Protein AF-A0A1F6ZQ13-F1 (afdb_monomer_lite)

pLDDT: mean 85.97, std 11.82, range [35.5, 97.0]

Secondary structure (DSSP, 8-state):
-------PPPTTTS----GGG-EEETTEEE-SS-EEE-HHHHHHHHHHHHHHHTTSS-HHHHHHHHHHHHHHHTTSS-HHHHHHHHHHHSPPPHHHHHHHHHHHTT-

Structure (mmCIF, N/CA/C/O backbone):
data_AF-A0A1F6ZQ13-F1
#
_entry.id   AF-A0A1F6ZQ13-F1
#
loop_
_atom_site.group_PDB
_atom_site.id
_atom_site.type_symbol
_atom_site.label_atom_id
_atom_site.label_alt_id
_atom_site.label_comp_id
_atom_site.label_asym_id
_atom_site.label_entity_id
_atom_site.label_seq_id
_atom_site.pdbx_PDB_ins_code
_atom_site.Cartn_x
_atom_site.Cartn_y
_atom_site.Cartn_z
_atom_site.occupancy
_atom_site.B_iso_or_equiv
_atom_site.auth_seq_id
_atom_site.auth_comp_id
_atom_site.auth_asym_id
_atom_site.auth_atom_id
_atom_site.pdbx_PDB_model_num
ATOM 1 N N . MET A 1 1 ? 34.130 0.466 -24.746 1.00 35.50 1 MET A N 1
ATOM 2 C CA . MET A 1 1 ? 33.897 1.226 -23.497 1.00 35.50 1 MET A CA 1
ATOM 3 C C . MET A 1 1 ? 33.510 0.263 -22.376 1.00 35.50 1 MET A C 1
ATOM 5 O O . MET A 1 1 ? 32.386 -0.212 -22.352 1.00 35.50 1 MET A O 1
ATOM 9 N N . LYS A 1 2 ? 34.449 -0.044 -21.476 1.00 51.06 2 LYS A N 1
ATOM 10 C CA . LYS A 1 2 ? 34.224 -0.644 -20.150 1.00 51.06 2 LYS A CA 1
ATOM 11 C C . LYS A 1 2 ? 34.975 0.283 -19.188 1.00 51.06 2 LYS A C 1
ATOM 13 O O . LYS A 1 2 ? 36.198 0.321 -19.246 1.00 51.06 2 LYS A O 1
ATOM 18 N N . LYS A 1 3 ? 34.279 1.106 -18.405 1.00 54.84 3 LYS A N 1
ATOM 19 C CA . LYS A 1 3 ? 34.876 1.880 -17.303 1.00 54.84 3 LYS A CA 1
ATOM 20 C C . LYS A 1 3 ? 33.990 1.624 -16.091 1.00 54.84 3 LYS A C 1
ATOM 22 O O . LYS A 1 3 ? 32.821 1.992 -16.083 1.00 54.84 3 LYS A O 1
ATOM 27 N N . SER A 1 4 ? 34.514 0.779 -15.219 1.00 66.88 4 SER A N 1
ATOM 28 C CA . SER A 1 4 ? 33.815 -0.263 -14.474 1.00 66.88 4 SER A CA 1
ATOM 29 C C . SER A 1 4 ? 33.290 0.225 -13.131 1.00 66.88 4 SER A C 1
ATOM 31 O O . SER A 1 4 ? 34.073 0.492 -12.228 1.00 66.88 4 SER A O 1
ATOM 33 N N . LEU A 1 5 ? 31.966 0.259 -12.973 1.00 78.88 5 LEU A N 1
ATOM 34 C CA . LEU A 1 5 ? 31.391 0.015 -11.654 1.00 78.88 5 LEU A CA 1
ATOM 35 C C . LEU A 1 5 ? 31.709 -1.441 -11.290 1.00 78.88 5 LEU A C 1
ATOM 37 O O . LEU A 1 5 ? 31.384 -2.341 -12.065 1.00 78.88 5 LEU A O 1
ATOM 41 N N . GLU A 1 6 ? 32.336 -1.666 -10.135 1.00 81.06 6 GLU A N 1
ATOM 42 C CA . GLU A 1 6 ? 32.517 -2.992 -9.517 1.00 81.06 6 GLU A CA 1
ATOM 43 C C . GLU A 1 6 ? 31.174 -3.505 -8.967 1.00 81.06 6 GLU A C 1
ATOM 45 O O . GLU A 1 6 ? 31.006 -3.774 -7.782 1.00 81.06 6 GLU A O 1
ATOM 50 N N . LEU A 1 7 ? 30.162 -3.558 -9.833 1.00 83.19 7 LEU A N 1
ATOM 51 C CA . LEU A 1 7 ? 28.820 -4.003 -9.499 1.00 83.19 7 LEU A CA 1
ATOM 52 C C . LEU A 1 7 ? 28.452 -5.174 -10.392 1.00 83.19 7 LEU A C 1
ATOM 54 O O . LEU A 1 7 ? 28.345 -5.047 -11.613 1.00 83.19 7 LEU A O 1
ATOM 58 N N . GLU A 1 8 ? 28.204 -6.307 -9.756 1.00 85.94 8 GLU A N 1
ATOM 59 C CA . GLU A 1 8 ? 27.638 -7.473 -10.411 1.00 85.94 8 GLU A CA 1
ATOM 60 C C . GLU A 1 8 ? 26.111 -7.438 -10.322 1.00 85.94 8 GLU A C 1
ATOM 62 O O . GLU A 1 8 ? 25.513 -7.053 -9.311 1.00 85.94 8 GLU A O 1
ATOM 67 N N . LEU A 1 9 ? 25.450 -7.845 -11.404 1.00 87.12 9 LEU A N 1
ATOM 68 C CA . LEU A 1 9 ? 24.005 -8.009 -11.401 1.00 87.12 9 LEU A CA 1
ATOM 69 C C . LEU A 1 9 ? 23.644 -9.253 -10.596 1.00 87.12 9 LEU A C 1
ATOM 71 O O . LEU A 1 9 ? 24.127 -10.347 -10.863 1.00 87.12 9 LEU A O 1
ATOM 75 N N . HIS A 1 10 ? 22.720 -9.099 -9.653 1.00 86.56 10 HIS A N 1
ATOM 76 C CA . HIS A 1 10 ? 22.224 -10.235 -8.891 1.00 86.56 10 HIS A CA 1
ATOM 77 C C . HIS A 1 10 ? 21.495 -11.229 -9.820 1.00 86.56 10 HIS A C 1
ATOM 79 O O . HIS A 1 10 ? 20.514 -10.831 -10.463 1.00 86.56 10 HIS A O 1
ATOM 85 N N . PRO A 1 11 ? 21.863 -12.525 -9.818 1.00 83.44 11 PRO A N 1
ATOM 86 C CA . PRO A 1 11 ? 21.399 -13.505 -10.806 1.00 83.44 11 PRO A CA 1
ATOM 87 C C . PRO A 1 11 ? 19.872 -13.656 -10.823 1.00 83.44 11 PRO A C 1
ATOM 89 O O . PRO A 1 11 ? 19.250 -13.642 -11.879 1.00 83.44 11 PRO A O 1
ATOM 92 N N . ASP A 1 12 ? 19.231 -13.683 -9.650 1.00 83.88 12 ASP A N 1
ATOM 93 C CA . ASP A 1 12 ? 17.771 -13.851 -9.590 1.00 83.88 12 ASP A CA 1
ATOM 94 C C . ASP A 1 12 ? 16.956 -12.563 -9.731 1.00 83.88 12 ASP A C 1
ATOM 96 O O . ASP A 1 12 ? 15.754 -12.627 -10.016 1.00 83.88 12 ASP A O 1
ATOM 100 N N . LYS A 1 13 ? 17.555 -11.392 -9.487 1.00 82.31 13 LYS A N 1
ATOM 101 C CA . LYS A 1 13 ? 16.837 -10.102 -9.496 1.00 82.31 13 LYS A CA 1
ATOM 102 C C . LYS A 1 13 ? 16.923 -9.415 -10.860 1.00 82.31 13 LYS A C 1
ATOM 104 O O . LYS A 1 13 ? 16.088 -8.560 -11.147 1.00 82.31 13 LYS A O 1
ATOM 109 N N . SER A 1 14 ? 17.859 -9.850 -11.701 1.00 86.25 14 SER A N 1
ATOM 110 C CA . SER A 1 14 ? 18.067 -9.374 -13.065 1.00 86.25 14 SER A CA 1
ATOM 111 C C . SER A 1 14 ? 17.658 -10.459 -14.056 1.00 86.25 14 SER A C 1
ATOM 113 O O . SER A 1 14 ? 18.416 -11.376 -14.345 1.00 86.25 14 SER A O 1
ATOM 115 N N . ARG A 1 15 ? 16.424 -10.381 -14.563 1.00 86.69 15 ARG A N 1
ATOM 116 C CA . ARG A 1 15 ? 15.850 -11.392 -15.462 1.00 86.69 15 ARG A CA 1
ATOM 117 C C . ARG A 1 15 ? 15.066 -10.752 -16.600 1.00 86.69 15 ARG A C 1
ATOM 119 O O . ARG A 1 15 ? 14.380 -9.751 -16.396 1.00 86.69 15 ARG A O 1
ATOM 126 N N . ILE A 1 16 ? 15.112 -11.378 -17.773 1.00 87.94 16 ILE A N 1
ATOM 127 C CA . ILE A 1 16 ? 14.245 -11.026 -18.900 1.00 87.94 16 ILE A CA 1
ATOM 128 C C . ILE A 1 16 ? 12.879 -11.666 -18.650 1.00 87.94 16 ILE A C 1
ATOM 130 O O . ILE A 1 16 ? 12.766 -12.873 -18.438 1.00 87.94 16 ILE A O 1
ATOM 134 N N . ILE A 1 17 ? 11.832 -10.846 -18.630 1.00 87.31 17 ILE A N 1
ATOM 135 C CA . ILE A 1 17 ? 10.457 -11.280 -18.376 1.00 87.31 17 ILE A CA 1
ATOM 136 C C . ILE A 1 17 ? 9.555 -10.866 -19.528 1.00 87.31 17 ILE A C 1
ATOM 138 O O . ILE A 1 17 ? 9.610 -9.736 -20.004 1.00 87.31 17 ILE A O 1
ATOM 142 N N . PHE A 1 18 ? 8.682 -11.781 -19.948 1.00 89.62 18 PHE A N 1
ATOM 143 C CA . PHE A 1 18 ? 7.640 -11.469 -20.918 1.00 89.62 18 PHE A CA 1
ATOM 144 C C . PHE A 1 18 ? 6.732 -10.355 -20.390 1.00 89.62 18 PHE A C 1
ATOM 146 O O . PHE A 1 18 ? 6.229 -10.438 -19.265 1.00 89.62 18 PHE A O 1
ATOM 153 N N . LEU A 1 19 ? 6.459 -9.357 -21.233 1.00 87.00 19 LEU A N 1
ATOM 154 C CA . LEU A 1 19 ? 5.591 -8.219 -20.907 1.00 87.00 19 LEU A CA 1
ATOM 155 C C . LEU A 1 19 ? 4.193 -8.653 -20.434 1.00 87.00 19 LEU A C 1
ATOM 157 O O . LEU A 1 19 ? 3.603 -8.001 -19.573 1.00 87.00 19 LEU A O 1
ATOM 161 N N . SER A 1 20 ? 3.691 -9.788 -20.935 1.00 89.56 20 SER A N 1
ATOM 162 C CA . SER A 1 20 ? 2.404 -10.377 -20.541 1.00 89.56 20 SER A CA 1
ATOM 163 C C . SER A 1 20 ? 2.325 -10.754 -19.057 1.00 89.56 20 SER A C 1
ATOM 165 O O . SER A 1 20 ? 1.239 -10.743 -18.481 1.00 89.56 20 SER A O 1
ATOM 167 N N . ARG A 1 21 ? 3.458 -11.049 -18.405 1.00 90.44 21 ARG A N 1
ATOM 168 C CA . ARG A 1 21 ? 3.514 -11.377 -16.966 1.00 90.44 21 ARG A CA 1
ATOM 1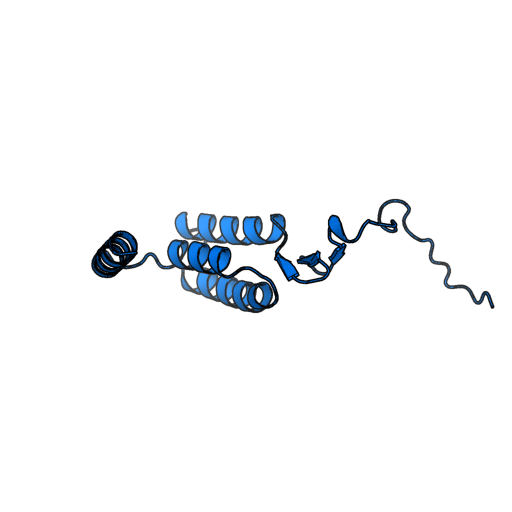69 C C . ARG A 1 21 ? 3.503 -10.131 -16.073 1.00 90.44 21 ARG A C 1
ATOM 171 O O . ARG A 1 21 ? 3.239 -10.242 -14.872 1.00 90.44 21 ARG A O 1
ATOM 178 N N . GLY A 1 22 ? 3.748 -8.964 -16.666 1.00 92.06 22 GLY A N 1
ATOM 179 C CA . GLY A 1 22 ? 3.917 -7.696 -15.974 1.00 92.06 22 GLY A CA 1
ATOM 180 C C . GLY A 1 22 ? 5.262 -7.591 -15.250 1.00 92.06 22 GLY A C 1
ATOM 181 O O . GLY A 1 22 ? 5.826 -8.576 -14.773 1.00 92.06 22 GLY A O 1
ATOM 182 N N . ILE A 1 23 ? 5.770 -6.365 -15.156 1.00 92.38 23 ILE A N 1
ATOM 183 C CA . ILE A 1 23 ? 7.048 -6.033 -14.533 1.00 92.38 23 ILE A CA 1
ATOM 184 C C . ILE A 1 23 ? 6.818 -5.541 -13.112 1.00 92.38 23 ILE A C 1
ATOM 186 O O . ILE A 1 23 ? 6.056 -4.610 -12.830 1.00 92.38 23 ILE A O 1
ATOM 190 N N . ASP A 1 24 ? 7.524 -6.177 -12.198 1.00 91.38 24 ASP A N 1
ATOM 191 C CA . ASP A 1 24 ? 7.446 -5.911 -10.783 1.00 91.38 24 ASP A CA 1
ATOM 192 C C . ASP A 1 24 ? 8.319 -4.691 -10.415 1.00 91.38 24 ASP A C 1
ATOM 194 O O . ASP A 1 24 ? 9.521 -4.827 -10.229 1.00 91.38 24 ASP A O 1
ATOM 198 N N . PHE A 1 25 ? 7.720 -3.503 -10.237 1.00 89.50 25 PHE A N 1
ATOM 199 C CA . PHE A 1 25 ? 8.467 -2.255 -9.980 1.00 89.50 25 PHE A CA 1
ATOM 200 C C . PHE A 1 25 ? 7.760 -1.328 -8.974 1.00 89.50 25 PHE A C 1
ATOM 202 O O . PHE A 1 25 ? 6.543 -1.157 -9.041 1.00 89.50 25 PHE A O 1
ATOM 209 N N . VAL A 1 26 ? 8.516 -0.778 -8.009 1.00 89.12 26 VAL A N 1
ATOM 210 C CA . VAL A 1 26 ? 8.078 0.194 -6.969 1.00 89.12 26 VAL A CA 1
ATOM 211 C C . VAL A 1 26 ? 6.751 -0.191 -6.281 1.00 89.12 26 VAL A C 1
ATOM 213 O O . VAL A 1 26 ? 5.864 0.614 -6.019 1.00 89.12 26 VAL A O 1
ATOM 216 N N . GLY A 1 27 ? 6.581 -1.485 -5.990 1.00 89.75 27 GLY A N 1
ATOM 217 C CA . GLY A 1 27 ? 5.396 -2.011 -5.295 1.00 89.75 27 GLY A CA 1
ATOM 218 C C . GLY A 1 27 ? 4.151 -2.227 -6.167 1.00 89.75 27 GLY A C 1
ATOM 219 O O . GLY A 1 27 ? 3.127 -2.701 -5.655 1.00 89.75 27 GLY A O 1
ATOM 220 N N . PHE A 1 28 ? 4.270 -2.001 -7.473 1.00 94.38 28 PHE A N 1
ATOM 221 C CA . PHE A 1 28 ? 3.275 -2.337 -8.482 1.00 94.38 28 PHE A CA 1
ATOM 222 C C . PHE A 1 28 ? 3.694 -3.565 -9.297 1.00 94.38 28 PHE A C 1
ATOM 224 O O . PHE A 1 28 ? 4.863 -3.974 -9.317 1.00 94.38 28 PHE A O 1
ATOM 231 N N . ARG A 1 29 ? 2.710 -4.160 -9.965 1.00 94.31 29 ARG A N 1
ATOM 232 C CA . ARG A 1 29 ? 2.903 -5.013 -11.133 1.00 94.31 29 ARG A CA 1
ATOM 233 C C . ARG A 1 29 ? 2.432 -4.218 -12.348 1.00 94.31 29 ARG A C 1
ATOM 235 O O . ARG A 1 29 ? 1.250 -3.892 -12.449 1.00 94.31 29 ARG A O 1
ATOM 242 N N . ASN A 1 30 ? 3.372 -3.862 -13.210 1.00 94.19 30 ASN A N 1
ATOM 243 C CA . ASN A 1 30 ? 3.174 -2.948 -14.327 1.00 94.19 30 ASN A CA 1
ATOM 244 C C . ASN A 1 30 ? 2.997 -3.753 -15.607 1.00 94.19 30 ASN A C 1
ATOM 246 O O . ASN A 1 30 ? 3.866 -4.540 -15.968 1.00 94.19 30 ASN A O 1
ATOM 250 N N . PHE A 1 31 ? 1.881 -3.556 -16.285 1.00 93.75 31 PHE A N 1
ATOM 251 C CA . PHE A 1 31 ? 1.624 -4.101 -17.609 1.00 93.75 31 PHE A CA 1
ATOM 252 C C . PHE A 1 31 ? 1.725 -2.979 -18.637 1.00 93.75 31 PHE A C 1
ATOM 254 O O . PHE A 1 31 ? 1.717 -1.802 -18.285 1.00 93.75 31 PHE A O 1
ATOM 261 N N . TRP A 1 32 ? 1.752 -3.354 -19.916 1.00 91.12 32 TRP A N 1
ATOM 262 C CA . TRP A 1 32 ? 1.778 -2.412 -21.036 1.00 91.12 32 TRP A CA 1
ATOM 263 C C . TRP A 1 32 ? 0.694 -1.318 -20.936 1.00 91.12 32 TRP A C 1
ATOM 265 O O . TRP A 1 32 ? 0.987 -0.152 -21.162 1.00 91.12 32 TRP A O 1
ATOM 275 N N . ARG A 1 33 ? -0.546 -1.672 -20.551 1.00 92.31 33 ARG A N 1
ATOM 276 C CA . ARG A 1 33 ? -1.694 -0.731 -20.533 1.00 92.31 33 ARG A CA 1
ATOM 277 C C . ARG A 1 33 ? -2.177 -0.317 -19.147 1.00 92.31 33 ARG A C 1
ATOM 279 O O . ARG A 1 33 ? -3.018 0.568 -19.044 1.00 92.31 33 ARG A O 1
ATOM 286 N N . TYR A 1 34 ? -1.747 -0.999 -18.090 1.00 93.31 34 TYR A N 1
ATOM 287 C CA . TYR A 1 34 ? -2.324 -0.817 -16.759 1.00 93.31 34 TYR A CA 1
ATOM 288 C C . TYR A 1 34 ? -1.353 -1.222 -15.655 1.00 93.31 34 TYR A C 1
ATOM 290 O O . TYR A 1 34 ? -0.376 -1.935 -15.885 1.00 93.31 34 TYR A O 1
ATOM 298 N N . LYS A 1 35 ? -1.629 -0.782 -14.428 1.00 94.44 35 LYS A N 1
ATOM 299 C CA . LYS A 1 35 ? -0.800 -1.081 -13.253 1.00 94.44 35 LYS A CA 1
ATOM 300 C C . LYS A 1 35 ? -1.664 -1.683 -12.160 1.00 94.44 35 LYS A C 1
ATOM 302 O O . LYS A 1 35 ? -2.759 -1.197 -11.908 1.00 94.44 35 LYS A O 1
ATOM 307 N N . LEU A 1 36 ? -1.171 -2.715 -11.485 1.00 94.62 36 LEU A N 1
ATOM 308 C CA . LEU A 1 36 ? -1.834 -3.320 -10.330 1.00 94.62 36 LEU A CA 1
ATOM 309 C C . LEU A 1 36 ? -1.002 -3.096 -9.069 1.00 94.62 36 LEU A C 1
ATOM 311 O O . LEU A 1 36 ? 0.220 -3.249 -9.088 1.00 94.62 36 LEU A O 1
ATOM 315 N N . VAL A 1 37 ? -1.646 -2.804 -7.940 1.00 94.50 37 VAL A N 1
ATOM 316 C CA . VAL A 1 37 ? -0.967 -2.839 -6.635 1.00 94.50 37 VAL A CA 1
ATOM 317 C C . VAL A 1 37 ? -0.670 -4.291 -6.265 1.00 94.50 37 VAL A C 1
ATOM 319 O O . VAL A 1 37 ? -1.525 -5.171 -6.379 1.00 94.50 37 VAL A O 1
ATOM 322 N N . ARG A 1 38 ? 0.548 -4.571 -5.788 1.00 92.38 38 ARG A N 1
ATOM 323 C CA . ARG A 1 38 ? 0.914 -5.924 -5.340 1.00 92.38 38 ARG A CA 1
ATOM 324 C C . ARG A 1 38 ? 0.002 -6.391 -4.207 1.00 92.38 38 ARG A C 1
ATOM 326 O O . ARG A 1 38 ? -0.186 -5.675 -3.224 1.00 92.38 38 ARG A O 1
ATOM 333 N N . LYS A 1 39 ? -0.409 -7.665 -4.242 1.00 90.56 39 LYS A N 1
ATOM 334 C CA . LYS A 1 39 ? -1.184 -8.306 -3.158 1.00 90.56 39 LYS A CA 1
ATOM 335 C C . LYS A 1 39 ? -0.564 -8.102 -1.769 1.00 90.56 39 LYS A C 1
ATOM 337 O O . LYS A 1 39 ? -1.295 -7.974 -0.798 1.00 90.56 39 LYS A O 1
ATOM 342 N N . ARG A 1 40 ? 0.772 -8.056 -1.655 1.00 93.31 40 ARG A N 1
ATOM 343 C CA . ARG A 1 40 ? 1.461 -7.791 -0.376 1.00 93.31 40 ARG A CA 1
ATOM 344 C C . ARG A 1 40 ? 1.145 -6.404 0.204 1.00 93.31 40 ARG A C 1
ATOM 346 O O . ARG A 1 40 ? 1.013 -6.284 1.413 1.00 93.31 40 ARG A O 1
ATOM 353 N N . ASN A 1 41 ? 1.001 -5.381 -0.643 1.00 93.38 41 ASN A N 1
ATOM 354 C CA . ASN A 1 41 ? 0.669 -4.019 -0.218 1.00 93.38 41 ASN A CA 1
ATOM 355 C C . ASN A 1 41 ? -0.787 -3.937 0.252 1.00 93.38 41 ASN A C 1
ATOM 357 O O . ASN A 1 41 ? -1.055 -3.350 1.293 1.00 93.38 41 ASN A O 1
ATOM 361 N N . ILE A 1 42 ? -1.708 -4.601 -0.455 1.00 92.69 42 ILE A N 1
ATOM 362 C CA . ILE A 1 42 ? -3.113 -4.717 -0.029 1.00 92.69 42 ILE A CA 1
ATOM 363 C C . ILE A 1 42 ? -3.205 -5.456 1.315 1.00 92.69 42 ILE A C 1
ATOM 365 O O . ILE A 1 42 ? -3.863 -4.983 2.235 1.00 92.69 42 ILE A O 1
ATOM 369 N N . ARG A 1 43 ? -2.486 -6.578 1.468 1.00 94.19 43 ARG A N 1
ATOM 370 C CA . ARG A 1 43 ? -2.439 -7.351 2.722 1.00 94.19 43 ARG A CA 1
ATOM 371 C C . ARG A 1 43 ? -1.929 -6.536 3.912 1.00 94.19 43 ARG A C 1
ATOM 373 O O . ARG A 1 43 ? -2.464 -6.676 5.003 1.00 94.19 43 ARG A O 1
ATOM 380 N N . ARG A 1 44 ? -0.929 -5.671 3.711 1.00 94.75 44 ARG A N 1
ATOM 381 C CA . ARG A 1 44 ? -0.452 -4.756 4.763 1.00 94.75 44 ARG A CA 1
ATOM 382 C C . ARG A 1 44 ? -1.553 -3.798 5.217 1.00 94.75 44 ARG A C 1
ATOM 384 O O . ARG A 1 44 ? -1.753 -3.661 6.415 1.00 94.75 44 ARG A O 1
ATOM 391 N N . MET A 1 45 ? -2.292 -3.209 4.276 1.00 95.06 45 MET A N 1
ATOM 392 C CA . MET A 1 45 ? -3.414 -2.323 4.603 1.00 95.06 45 MET A CA 1
ATOM 393 C C . MET A 1 45 ? -4.531 -3.071 5.346 1.00 95.06 45 MET A C 1
ATOM 395 O O . MET A 1 45 ? -5.019 -2.586 6.361 1.00 95.06 45 MET A O 1
ATOM 399 N N . LEU A 1 46 ? -4.880 -4.284 4.902 1.00 94.38 46 LEU A N 1
ATOM 400 C CA . LEU A 1 46 ? -5.856 -5.137 5.592 1.00 94.38 46 LEU A CA 1
ATOM 401 C C . LEU A 1 46 ? -5.436 -5.453 7.032 1.00 94.38 46 LEU A C 1
ATOM 403 O O . LEU A 1 46 ? -6.264 -5.365 7.932 1.00 94.38 46 LEU A O 1
ATOM 407 N N . LYS A 1 47 ? -4.152 -5.750 7.266 1.00 96.44 47 LYS A N 1
ATOM 408 C CA . LYS A 1 47 ? -3.632 -5.990 8.619 1.00 96.44 47 LYS A CA 1
ATOM 409 C C . LYS A 1 47 ? -3.773 -4.752 9.508 1.00 96.44 47 LYS A C 1
ATOM 411 O O . LYS A 1 47 ? -4.129 -4.883 10.669 1.00 96.44 47 LYS A O 1
ATOM 416 N N . THR A 1 48 ? -3.538 -3.549 8.984 1.00 95.50 48 THR A N 1
ATOM 417 C CA . THR A 1 48 ? -3.792 -2.308 9.738 1.00 95.50 48 THR A CA 1
ATOM 418 C C . THR A 1 48 ? -5.268 -2.171 10.112 1.00 95.50 48 THR A C 1
ATOM 420 O O . THR A 1 48 ? -5.569 -1.867 11.259 1.00 95.50 48 THR A O 1
ATOM 423 N N . ILE A 1 49 ? -6.190 -2.451 9.184 1.00 94.00 49 ILE A N 1
ATOM 424 C CA . ILE A 1 49 ? -7.636 -2.425 9.468 1.00 94.00 49 ILE A CA 1
ATOM 425 C C . ILE A 1 49 ? -8.004 -3.459 10.540 1.00 94.00 49 ILE A C 1
ATOM 427 O O . ILE A 1 49 ? -8.815 -3.179 11.414 1.00 94.00 49 ILE A O 1
ATOM 431 N N . GLU A 1 50 ? -7.401 -4.646 10.509 1.00 95.50 50 GLU A N 1
ATOM 432 C CA . GLU A 1 50 ? -7.619 -5.668 11.536 1.00 95.50 50 GLU A CA 1
ATOM 433 C C . GLU A 1 50 ? -7.175 -5.186 12.924 1.00 95.50 50 GLU A C 1
ATOM 435 O O . GLU A 1 50 ? -7.914 -5.340 13.893 1.00 95.50 50 GLU A O 1
ATOM 440 N N . ARG A 1 51 ? -6.008 -4.540 13.018 1.00 96.38 51 ARG A N 1
ATOM 441 C CA . ARG A 1 51 ? -5.515 -3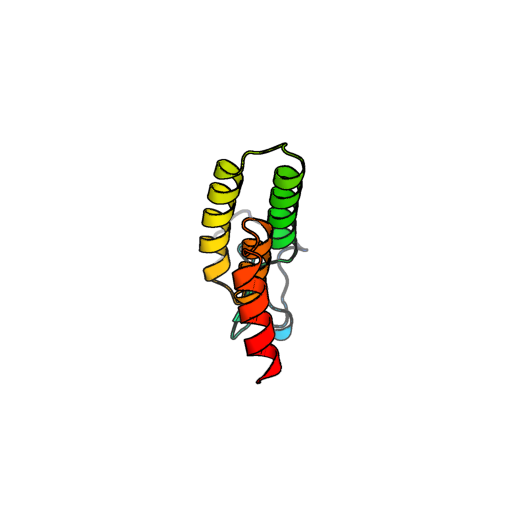.942 14.270 1.00 96.38 51 ARG A CA 1
ATOM 442 C C . ARG A 1 51 ? -6.443 -2.845 14.786 1.00 96.38 51 ARG A C 1
ATOM 444 O O . ARG A 1 51 ? -6.687 -2.769 15.984 1.00 96.38 51 ARG A O 1
ATOM 451 N N . TYR A 1 52 ? -6.999 -2.037 13.883 1.00 94.94 52 TYR A N 1
ATOM 452 C CA . TYR A 1 52 ? -8.020 -1.048 14.229 1.00 94.94 52 TYR A CA 1
ATOM 453 C C . TYR A 1 52 ? -9.270 -1.708 14.816 1.00 94.94 52 TYR A C 1
ATOM 455 O O . TYR A 1 52 ? -9.726 -1.318 15.886 1.00 94.94 52 TYR A O 1
ATOM 463 N N . LYS A 1 53 ? -9.782 -2.763 14.169 1.00 92.31 53 LYS A N 1
ATOM 464 C CA . LYS A 1 53 ? -10.944 -3.524 14.658 1.00 92.31 53 LYS A CA 1
ATOM 465 C C . LYS A 1 53 ? -10.700 -4.176 16.024 1.00 92.31 53 LYS A C 1
ATOM 467 O O . LYS A 1 53 ? -11.647 -4.347 16.780 1.00 92.31 53 LYS A O 1
ATOM 472 N N . LYS A 1 54 ? -9.448 -4.518 16.344 1.00 96.19 54 LYS A N 1
ATOM 473 C CA . LYS A 1 54 ? -9.022 -5.029 17.660 1.00 96.19 54 LYS A CA 1
ATOM 474 C C . LYS A 1 54 ? -8.813 -3.936 18.717 1.00 96.19 54 LYS A C 1
ATOM 476 O O . LYS A 1 54 ? -8.517 -4.264 19.858 1.00 96.19 54 LYS A O 1
ATOM 481 N N . GLY A 1 55 ? -8.932 -2.656 18.354 1.00 94.56 55 GLY A N 1
ATOM 482 C CA . GLY A 1 55 ? -8.679 -1.529 19.256 1.00 94.56 55 GLY A CA 1
ATOM 483 C C . GLY A 1 55 ? -7.196 -1.240 19.517 1.00 94.56 55 GLY A C 1
ATOM 484 O O . GLY A 1 55 ? -6.878 -0.419 20.368 1.00 94.56 55 GLY A O 1
ATOM 485 N N . GLU A 1 56 ? -6.273 -1.874 18.784 1.00 97.00 56 GLU A N 1
ATOM 486 C CA . GLU A 1 56 ? -4.824 -1.689 18.971 1.00 97.00 56 GLU A CA 1
ATOM 487 C C . GLU A 1 56 ? -4.306 -0.355 18.408 1.00 97.00 56 GLU A C 1
ATOM 489 O O . GLU A 1 56 ? -3.201 0.080 18.733 1.00 97.00 56 GLU A O 1
ATOM 494 N N . ILE A 1 57 ? -5.057 0.258 17.491 1.00 96.31 57 ILE A N 1
ATOM 495 C CA . ILE A 1 57 ? -4.756 1.563 16.898 1.00 96.31 57 ILE A CA 1
ATOM 496 C C . ILE A 1 57 ? -6.037 2.390 16.827 1.00 96.31 57 ILE A C 1
ATOM 498 O O . ILE A 1 57 ? -7.122 1.842 16.634 1.00 96.31 57 ILE A O 1
ATOM 502 N N . SER A 1 58 ? -5.915 3.712 16.950 1.00 95.19 58 SER A N 1
ATOM 503 C CA . SER A 1 58 ? -7.072 4.603 16.887 1.00 95.19 58 SER A CA 1
ATOM 504 C C . SER A 1 58 ? -7.642 4.721 15.469 1.00 95.19 58 SER A C 1
ATOM 506 O O . SER A 1 58 ? -6.988 4.395 14.463 1.00 95.19 58 SER A O 1
ATOM 508 N N . LYS A 1 59 ? -8.878 5.222 15.375 1.00 92.12 59 LYS A N 1
ATOM 509 C CA . LYS A 1 59 ? -9.534 5.487 14.089 1.00 92.12 59 LYS A CA 1
ATOM 510 C C . LYS A 1 59 ? -8.769 6.545 13.298 1.00 92.12 59 LYS A C 1
ATOM 512 O O . LYS A 1 59 ? -8.536 6.364 12.105 1.00 92.12 59 LYS A O 1
ATOM 517 N N . GLU A 1 60 ? -8.321 7.600 13.967 1.00 94.19 60 GLU A N 1
ATOM 518 C CA . GLU A 1 60 ? -7.578 8.722 13.384 1.00 94.19 60 GLU A CA 1
ATOM 519 C C . GLU A 1 60 ? -6.279 8.218 12.758 1.00 94.19 60 GLU A C 1
ATOM 521 O O . GLU A 1 60 ? -6.007 8.491 11.587 1.00 94.19 60 GLU A O 1
ATOM 526 N N . LYS A 1 61 ? -5.526 7.384 13.491 1.00 94.44 61 LYS A N 1
ATOM 527 C CA . LYS A 1 61 ? -4.277 6.821 12.971 1.00 94.44 61 LYS A CA 1
ATOM 528 C C . LYS A 1 61 ? -4.517 5.902 11.777 1.00 94.44 61 LYS A C 1
ATOM 530 O O . LYS A 1 61 ? -3.745 5.893 10.818 1.00 94.44 61 LYS A O 1
ATOM 535 N N . THR A 1 62 ? -5.599 5.133 11.818 1.00 94.88 62 THR A N 1
ATOM 536 C CA . THR A 1 62 ? -5.998 4.256 10.711 1.00 94.88 62 THR A CA 1
ATOM 537 C C . THR A 1 62 ? -6.349 5.059 9.462 1.00 94.88 62 THR A C 1
ATOM 539 O O . THR A 1 62 ? -5.928 4.690 8.363 1.00 94.88 62 THR A O 1
ATOM 542 N N . LEU A 1 63 ? -7.072 6.172 9.622 1.00 94.50 63 LEU A N 1
ATOM 543 C CA . LEU A 1 63 ? -7.434 7.077 8.533 1.00 94.50 63 LEU A CA 1
ATOM 544 C C . LEU A 1 63 ? -6.207 7.755 7.918 1.00 94.50 63 LEU A C 1
ATOM 546 O O . LEU A 1 63 ? -6.097 7.776 6.694 1.00 94.50 63 LEU A O 1
ATOM 550 N N . GLU A 1 64 ? -5.264 8.228 8.732 1.00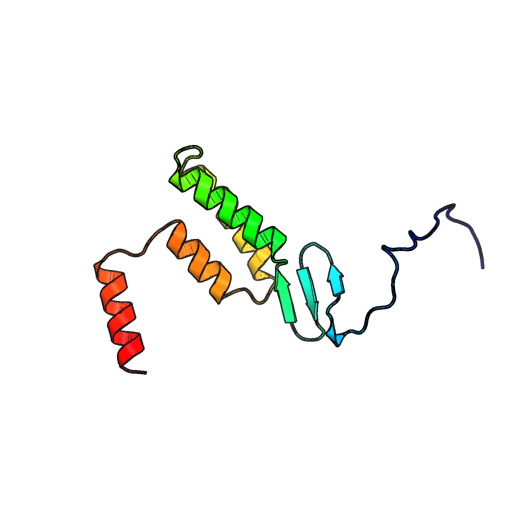 96.12 64 GLU A N 1
ATOM 551 C CA . GLU A 1 64 ? -3.996 8.809 8.267 1.00 96.12 64 GLU A CA 1
ATOM 552 C C . GLU A 1 64 ? -3.216 7.812 7.386 1.00 96.12 64 GLU A C 1
ATOM 554 O O . GLU A 1 64 ? -2.862 8.110 6.241 1.00 96.12 64 GLU A O 1
ATOM 559 N N . ILE A 1 65 ? -3.021 6.580 7.878 1.00 96.00 65 ILE A N 1
ATOM 560 C CA . ILE A 1 65 ? -2.337 5.513 7.128 1.00 96.00 65 ILE A CA 1
ATOM 561 C C . ILE A 1 65 ? -3.088 5.201 5.827 1.00 96.00 65 ILE A C 1
ATOM 563 O O . ILE A 1 65 ? -2.475 5.031 4.766 1.00 96.00 65 ILE A O 1
ATOM 567 N N . PHE A 1 66 ? -4.417 5.120 5.896 1.00 94.81 66 PHE A N 1
ATOM 568 C CA . PHE A 1 66 ? -5.249 4.814 4.741 1.00 94.81 66 PHE A CA 1
ATOM 569 C C . PHE A 1 66 ? -5.213 5.915 3.680 1.00 94.81 66 PHE A C 1
ATOM 571 O O . PHE A 1 66 ? -5.157 5.587 2.497 1.00 94.81 66 PHE A O 1
ATOM 578 N N . GLN A 1 67 ? -5.191 7.193 4.063 1.00 94.75 67 GLN A N 1
ATOM 579 C CA . GLN A 1 67 ? -5.072 8.314 3.126 1.00 94.75 67 GLN A CA 1
ATOM 580 C C . GLN A 1 67 ? -3.749 8.263 2.354 1.00 94.75 67 GLN A C 1
ATOM 582 O O . GLN A 1 67 ? -3.753 8.349 1.122 1.00 94.75 67 GLN A O 1
ATOM 587 N N . GLY A 1 68 ? -2.629 8.02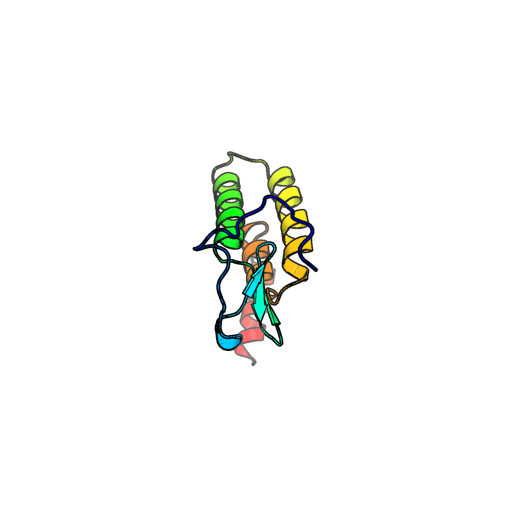5 3.046 1.00 95.19 68 GLY A N 1
ATOM 588 C CA . GLY A 1 68 ? -1.330 7.840 2.392 1.00 95.19 68 GLY A CA 1
ATOM 589 C C . GLY A 1 68 ? -1.332 6.643 1.433 1.00 95.19 68 GLY A C 1
ATOM 590 O O . GLY A 1 68 ? -0.906 6.745 0.278 1.00 95.19 68 GLY A O 1
ATOM 591 N N . TRP A 1 69 ? -1.897 5.514 1.871 1.00 95.19 69 TRP A N 1
ATOM 592 C CA . TRP A 1 69 ? -2.048 4.334 1.020 1.00 95.19 69 TRP A CA 1
ATOM 593 C C . TRP A 1 69 ? -2.962 4.591 -0.189 1.00 95.19 69 TRP A C 1
ATOM 595 O O . TRP A 1 69 ? -2.653 4.145 -1.295 1.00 95.19 69 TRP A O 1
ATOM 605 N N . GLN A 1 70 ? -4.058 5.333 -0.015 1.00 93.12 70 GLN A N 1
ATOM 606 C CA . GLN A 1 70 ? -4.986 5.705 -1.083 1.00 93.12 70 GLN A CA 1
ATOM 607 C C . GLN A 1 70 ? -4.317 6.571 -2.153 1.00 93.12 70 GLN A C 1
ATOM 609 O O . GLN A 1 70 ? -4.524 6.312 -3.344 1.00 93.12 70 GLN A O 1
ATOM 614 N N . ALA A 1 71 ? -3.524 7.568 -1.746 1.00 93.06 71 ALA A N 1
ATOM 615 C CA . ALA A 1 71 ? -2.777 8.431 -2.658 1.00 93.06 71 ALA A CA 1
ATOM 616 C C . ALA A 1 71 ? -1.789 7.616 -3.504 1.00 93.06 71 ALA A C 1
ATOM 618 O O . ALA A 1 71 ? -1.741 7.771 -4.724 1.00 93.06 71 ALA A O 1
ATOM 619 N N . TYR A 1 72 ? -1.079 6.671 -2.881 1.00 93.50 72 TYR A N 1
ATOM 620 C CA . TYR A 1 72 ? -0.210 5.722 -3.578 1.00 93.50 72 TYR A CA 1
ATOM 621 C C . TYR A 1 72 ? -0.991 4.799 -4.532 1.00 93.50 72 TYR A C 1
ATOM 623 O O . TYR A 1 72 ? -0.642 4.662 -5.706 1.00 93.50 72 TYR A O 1
ATOM 631 N N . ALA A 1 73 ? -2.078 4.182 -4.061 1.00 93.06 73 ALA A N 1
ATOM 632 C CA . ALA A 1 73 ? -2.862 3.219 -4.833 1.00 93.06 73 ALA A CA 1
ATOM 633 C C . ALA A 1 73 ? -3.600 3.852 -6.026 1.00 93.06 73 ALA A C 1
ATOM 635 O O . ALA A 1 73 ? -3.854 3.156 -7.012 1.00 93.06 73 ALA A O 1
ATOM 636 N N . LYS A 1 74 ? -3.902 5.161 -5.970 1.00 92.75 74 LYS A N 1
ATOM 637 C CA . LYS A 1 74 ? -4.534 5.932 -7.060 1.00 92.75 74 LYS A CA 1
ATOM 638 C C . LYS A 1 74 ? -3.750 5.853 -8.376 1.00 92.75 74 LYS A C 1
ATOM 640 O O . LYS A 1 74 ? -4.350 5.929 -9.441 1.00 92.75 74 LYS A O 1
ATOM 645 N N . TRP A 1 75 ? -2.436 5.643 -8.316 1.00 91.88 75 TRP A N 1
ATOM 646 C CA . TRP A 1 75 ? -1.566 5.504 -9.492 1.00 91.88 75 TRP A CA 1
ATOM 647 C C . TRP A 1 75 ? -1.674 4.147 -10.212 1.00 91.88 75 TRP A C 1
ATOM 649 O O . TRP A 1 75 ? -0.939 3.895 -11.175 1.00 91.88 75 TRP A O 1
ATOM 659 N N . ALA A 1 76 ? -2.566 3.270 -9.749 1.00 92.56 76 ALA A N 1
ATOM 660 C CA . ALA A 1 76 ? -2.828 1.945 -10.291 1.00 92.56 76 ALA A CA 1
ATOM 661 C C . ALA A 1 76 ? -4.337 1.671 -10.399 1.00 92.56 76 ALA A C 1
ATOM 663 O O . ALA A 1 76 ? -5.161 2.306 -9.741 1.00 92.56 76 ALA A O 1
ATOM 664 N N . ASN A 1 77 ? -4.695 0.666 -11.196 1.00 90.69 77 ASN A N 1
ATOM 665 C CA . ASN A 1 77 ? -6.060 0.201 -11.420 1.00 90.69 77 ASN A CA 1
ATOM 666 C C . ASN A 1 77 ? -6.587 -0.485 -10.150 1.00 90.69 77 ASN A C 1
ATOM 668 O O . ASN A 1 77 ? -6.521 -1.704 -9.998 1.00 90.69 77 ASN A O 1
ATOM 672 N N . THR A 1 78 ? -7.054 0.321 -9.197 1.00 87.06 78 THR A N 1
ATOM 673 C CA . THR A 1 78 ? -7.418 -0.131 -7.846 1.00 87.06 78 THR A CA 1
ATOM 674 C C . THR A 1 78 ? -8.782 0.358 -7.378 1.00 87.06 78 THR A C 1
ATOM 676 O O . THR A 1 78 ? -9.090 0.201 -6.200 1.00 87.06 78 THR A O 1
ATOM 679 N N . HIS A 1 79 ? -9.607 0.920 -8.266 1.00 84.00 79 HIS A N 1
ATOM 680 C CA . HIS A 1 79 ? -10.894 1.534 -7.919 1.00 84.00 79 HIS A CA 1
ATOM 681 C C . HIS A 1 79 ? -11.729 0.670 -6.954 1.00 84.00 79 HIS A C 1
ATOM 683 O O . HIS A 1 79 ? -11.971 1.080 -5.817 1.00 84.00 79 HIS A O 1
ATOM 689 N N . GLU A 1 80 ? -12.016 -0.575 -7.344 1.00 83.81 80 GLU A N 1
ATOM 690 C CA . GLU A 1 80 ? -12.791 -1.523 -6.531 1.00 83.81 80 GLU A CA 1
ATOM 691 C C . GLU A 1 80 ? -12.106 -1.890 -5.210 1.00 83.81 80 GLU A C 1
ATOM 693 O O . GLU A 1 80 ? -12.734 -1.937 -4.152 1.00 83.81 80 GLU A O 1
ATOM 698 N N . SER A 1 81 ? -10.786 -2.100 -5.236 1.00 83.56 81 SER A N 1
ATOM 699 C CA . SER A 1 81 ? -10.024 -2.449 -4.030 1.00 83.56 81 SER A CA 1
ATOM 700 C C . SER A 1 81 ? -10.011 -1.308 -3.010 1.00 83.56 81 SER A C 1
ATOM 702 O O . SER A 1 81 ? -10.160 -1.557 -1.814 1.00 83.56 81 SER A O 1
ATOM 704 N N . ARG A 1 82 ? -9.865 -0.056 -3.464 1.00 85.75 82 ARG A N 1
ATOM 705 C CA . ARG A 1 82 ? -9.907 1.124 -2.587 1.00 85.75 82 ARG A CA 1
ATOM 706 C C . ARG A 1 82 ? -11.301 1.326 -2.000 1.00 85.75 82 ARG A C 1
ATOM 708 O O . ARG A 1 82 ? -11.400 1.584 -0.804 1.00 85.75 82 ARG A O 1
ATOM 715 N N . LYS A 1 83 ? -12.360 1.163 -2.807 1.00 86.38 83 LYS A N 1
ATOM 716 C CA . LYS A 1 83 ? -13.756 1.281 -2.354 1.00 86.38 83 LYS A CA 1
ATOM 717 C C . LYS A 1 83 ? -14.067 0.259 -1.260 1.00 86.38 83 LYS A C 1
ATOM 719 O O . LYS A 1 83 ? -14.537 0.642 -0.191 1.00 86.38 83 LYS A O 1
ATOM 724 N N . LYS A 1 84 ? -13.697 -1.010 -1.478 1.00 87.06 84 LYS A N 1
ATOM 725 C CA . LYS A 1 84 ? -13.860 -2.081 -0.483 1.00 87.06 84 LYS A CA 1
ATOM 726 C C . LYS A 1 84 ? -13.122 -1.778 0.825 1.00 87.06 84 LYS A C 1
ATOM 728 O O . LYS A 1 84 ? -13.708 -1.878 1.896 1.00 87.06 84 LYS A O 1
ATOM 733 N N . LEU A 1 85 ? -11.855 -1.363 0.755 1.00 87.38 85 LEU A N 1
ATOM 734 C CA . LEU A 1 85 ? -11.085 -1.013 1.956 1.00 87.38 85 LEU A CA 1
ATOM 735 C C . LEU A 1 85 ? -11.674 0.198 2.692 1.00 87.38 85 LEU A C 1
ATOM 737 O O . LEU A 1 85 ? -11.712 0.202 3.917 1.00 87.38 85 LEU A O 1
ATOM 741 N N . SER A 1 86 ? -12.184 1.191 1.960 1.00 86.50 86 SER A N 1
ATOM 742 C CA . SER A 1 86 ? -12.840 2.355 2.561 1.00 86.50 86 SER A CA 1
ATOM 743 C C . SER A 1 86 ? -14.079 1.957 3.362 1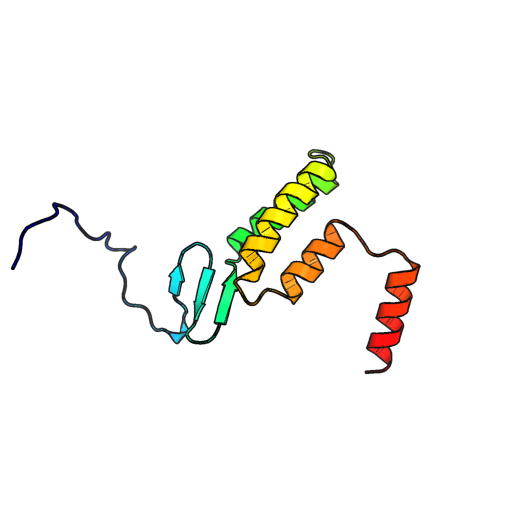.00 86.50 86 SER A C 1
ATOM 745 O O . SER A 1 86 ? -14.252 2.436 4.480 1.00 86.50 86 SER A O 1
ATOM 747 N N . SER A 1 87 ? -14.907 1.049 2.830 1.00 87.06 87 SER A N 1
ATOM 748 C CA . SER A 1 87 ? -16.097 0.554 3.537 1.00 87.06 87 SER A CA 1
ATOM 749 C C . SER A 1 87 ? -15.776 -0.288 4.775 1.00 87.06 87 SER A C 1
ATOM 751 O O . SER A 1 87 ? -16.608 -0.403 5.664 1.00 87.06 87 SER A O 1
ATOM 753 N N . GLU A 1 88 ? -14.580 -0.871 4.860 1.00 85.69 88 GLU A N 1
ATOM 754 C CA . GLU A 1 88 ? -14.145 -1.624 6.045 1.00 85.69 88 GLU A CA 1
ATOM 755 C C . GLU A 1 88 ? -13.696 -0.703 7.190 1.00 85.69 88 GLU A C 1
ATOM 757 O O . GLU A 1 88 ? -13.764 -1.096 8.353 1.00 85.69 88 GLU A O 1
ATOM 762 N N . ILE A 1 89 ? -13.227 0.509 6.867 1.00 85.81 89 ILE A N 1
ATOM 763 C CA . ILE A 1 89 ? -12.788 1.518 7.845 1.00 85.81 89 ILE A CA 1
ATOM 764 C C . ILE A 1 89 ? -13.965 2.385 8.295 1.00 85.81 89 ILE A C 1
ATOM 766 O O . ILE A 1 89 ? -14.100 2.687 9.479 1.00 85.81 89 ILE A O 1
ATOM 770 N N . ASN A 1 90 ? -14.813 2.790 7.348 1.00 84.12 90 ASN A N 1
ATOM 771 C CA . ASN A 1 90 ? -16.029 3.543 7.612 1.00 84.12 90 ASN A CA 1
ATOM 772 C C . ASN A 1 90 ? -17.210 2.826 6.945 1.00 84.12 90 ASN A C 1
ATOM 774 O O . ASN A 1 90 ? -17.501 3.091 5.773 1.00 84.12 90 ASN A O 1
ATOM 778 N N . PRO A 1 91 ? -17.848 1.868 7.637 1.00 77.06 91 PRO A N 1
ATOM 779 C CA . PRO A 1 91 ? -18.978 1.155 7.071 1.00 77.06 91 PRO A CA 1
ATOM 780 C C . PRO A 1 91 ? -20.117 2.135 6.767 1.00 77.06 91 PRO A C 1
ATOM 782 O O . PRO A 1 91 ? -20.425 2.974 7.613 1.00 77.06 91 PRO A O 1
ATOM 785 N N . PRO A 1 92 ? -20.754 2.034 5.584 1.00 74.31 92 PRO A N 1
ATOM 786 C CA . PRO A 1 92 ? -21.906 2.861 5.263 1.00 74.31 92 PRO A CA 1
ATOM 787 C C . PRO A 1 92 ? -23.021 2.603 6.270 1.00 74.31 92 PRO A C 1
ATOM 789 O O . PRO A 1 92 ? -23.220 1.459 6.717 1.00 74.31 92 PRO A O 1
ATOM 792 N N . SER A 1 93 ? -23.741 3.671 6.593 1.00 75.12 93 SER A N 1
ATOM 793 C CA . SER A 1 93 ? -24.915 3.634 7.458 1.00 75.12 93 SER A CA 1
ATOM 794 C C . SER A 1 93 ? -25.986 2.692 6.895 1.00 75.12 93 SER A C 1
ATOM 796 O O . SER A 1 93 ? -26.002 2.360 5.705 1.00 75.12 93 SER A O 1
ATOM 798 N N . LEU A 1 94 ? -26.900 2.233 7.755 1.00 72.62 94 LEU A N 1
ATOM 799 C CA . LEU A 1 94 ? -27.955 1.295 7.358 1.00 72.62 94 LEU A CA 1
ATOM 800 C C . LEU A 1 94 ? -28.797 1.837 6.185 1.00 72.62 94 LEU A C 1
ATOM 802 O O . LEU A 1 94 ? -29.126 1.094 5.264 1.00 72.62 94 LEU A O 1
ATOM 806 N N . SER A 1 95 ? -29.072 3.144 6.183 1.00 74.75 95 SER A N 1
ATOM 807 C CA . SER A 1 95 ? -29.824 3.844 5.136 1.00 74.75 95 SER A CA 1
ATOM 808 C C . SER A 1 95 ? -29.084 3.885 3.794 1.00 74.75 95 SER A C 1
ATOM 810 O O . SER A 1 95 ? -29.689 3.671 2.744 1.00 74.75 95 SER A O 1
ATOM 812 N N . GLU A 1 96 ? -27.767 4.095 3.801 1.00 75.12 96 GLU A N 1
ATOM 813 C CA . GLU A 1 96 ? -26.940 4.055 2.588 1.00 75.12 96 GLU A CA 1
ATOM 814 C C . GLU A 1 96 ? -26.825 2.640 2.013 1.00 75.12 96 GLU A C 1
ATOM 816 O O . GLU A 1 96 ? -26.761 2.465 0.793 1.00 75.12 96 GLU A O 1
ATOM 821 N N . ARG A 1 97 ? -26.813 1.610 2.867 1.00 74.12 97 ARG A N 1
ATOM 822 C CA . ARG A 1 97 ? -26.780 0.208 2.420 1.00 74.12 97 ARG A CA 1
ATOM 823 C C . ARG A 1 97 ? -28.037 -0.179 1.646 1.00 74.12 97 ARG A C 1
ATOM 825 O O . ARG A 1 97 ? -27.913 -0.855 0.629 1.00 74.12 97 ARG A O 1
ATOM 832 N N . ILE A 1 98 ? -29.209 0.264 2.106 1.00 74.88 98 ILE A N 1
ATOM 833 C CA . ILE A 1 98 ? -30.503 -0.011 1.461 1.00 74.88 98 ILE A CA 1
ATOM 834 C C . ILE A 1 98 ? -30.548 0.639 0.071 1.00 74.88 98 ILE A C 1
ATOM 836 O O . ILE A 1 98 ? -30.719 -0.070 -0.916 1.00 74.88 98 ILE A O 1
ATOM 840 N N . LYS A 1 99 ? -30.212 1.935 -0.037 1.00 73.12 99 LYS A N 1
ATOM 841 C CA . LYS A 1 99 ? -30.168 2.655 -1.328 1.00 73.12 99 LYS A CA 1
ATOM 842 C C . LYS A 1 99 ? -29.254 1.997 -2.367 1.00 73.12 99 LYS A C 1
ATOM 844 O O . LYS A 1 99 ? -29.605 1.907 -3.538 1.00 73.12 99 LYS A O 1
ATOM 849 N N . ASN A 1 100 ? -28.074 1.532 -1.946 1.00 69.12 100 ASN A N 1
ATOM 850 C CA . ASN A 1 100 ? -27.140 0.853 -2.850 1.00 69.12 100 ASN A CA 1
ATOM 851 C C . ASN A 1 100 ? -27.664 -0.512 -3.323 1.00 69.12 100 ASN A C 1
ATOM 853 O O . ASN A 1 100 ? -27.334 -0.938 -4.427 1.00 69.12 100 ASN A O 1
ATOM 857 N N . ARG A 1 101 ? -28.460 -1.202 -2.497 1.00 68.06 101 ARG A N 1
ATOM 858 C CA . ARG A 1 101 ? -29.093 -2.475 -2.860 1.00 68.06 101 ARG A CA 1
ATOM 859 C C . ARG A 1 101 ? -30.193 -2.268 -3.898 1.00 68.06 101 ARG A C 1
ATOM 861 O O . ARG A 1 101 ? -30.230 -2.999 -4.880 1.00 68.06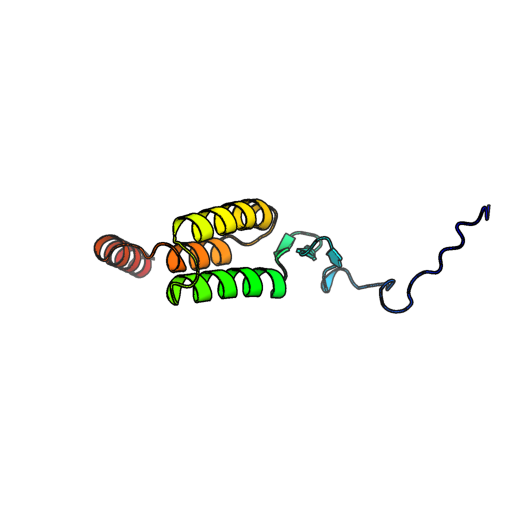 101 ARG A O 1
ATOM 868 N N . ASP A 1 102 ? -31.025 -1.250 -3.702 1.00 68.81 102 ASP A N 1
ATOM 869 C CA . ASP A 1 102 ? -32.134 -0.936 -4.608 1.00 68.81 102 ASP A CA 1
ATOM 870 C C . ASP A 1 102 ? -31.632 -0.498 -5.993 1.00 68.81 102 ASP A C 1
ATOM 872 O O . ASP A 1 102 ? -32.198 -0.899 -7.006 1.00 68.81 102 ASP A O 1
ATOM 876 N N . PHE A 1 103 ? -30.517 0.239 -6.050 1.00 66.44 103 PHE A N 1
ATOM 877 C CA . PHE A 1 103 ? -29.868 0.636 -7.306 1.00 66.44 103 PHE A CA 1
ATOM 878 C C . PHE A 1 103 ? -29.311 -0.562 -8.100 1.00 66.44 103 PHE A C 1
ATOM 880 O O . PHE A 1 103 ? -29.469 -0.631 -9.316 1.00 66.44 103 PHE A O 1
ATOM 887 N N . LEU A 1 104 ? -28.686 -1.532 -7.420 1.00 62.19 104 LEU A N 1
ATOM 888 C CA . LEU A 1 104 ? -28.112 -2.724 -8.061 1.00 62.19 104 LEU A CA 1
ATOM 889 C C . LEU A 1 104 ? -29.171 -3.709 -8.577 1.00 62.19 104 LEU A C 1
ATOM 891 O O . LEU A 1 104 ? -28.882 -4.467 -9.492 1.00 62.19 104 LEU A O 1
ATOM 895 N N . ASN A 1 105 ? -30.378 -3.698 -8.009 1.00 64.38 105 ASN A N 1
ATOM 896 C CA . ASN A 1 105 ? -31.480 -4.567 -8.436 1.00 64.38 105 ASN A CA 1
ATOM 897 C C . ASN A 1 105 ? -32.291 -3.997 -9.618 1.00 64.38 105 ASN A C 1
ATOM 899 O O . ASN A 1 105 ? -33.184 -4.676 -10.116 1.00 64.38 105 ASN A O 1
ATOM 903 N N . GLN A 1 106 ? -32.012 -2.760 -10.045 1.00 54.88 106 GLN A N 1
ATOM 904 C CA . GLN A 1 106 ? -32.648 -2.104 -11.199 1.00 54.88 106 GLN A CA 1
ATOM 905 C C . GLN A 1 106 ? -31.746 -2.071 -12.450 1.00 54.88 106 GLN A C 1
ATOM 907 O O . GLN A 1 106 ? -32.136 -1.481 -13.455 1.00 54.88 106 GLN A O 1
ATOM 912 N N . SER A 1 107 ? -30.545 -2.662 -12.382 1.00 45.38 107 SER A N 1
ATOM 913 C CA . SER A 1 107 ? -29.515 -2.644 -13.438 1.00 45.38 107 SER A CA 1
ATOM 914 C C . SER A 1 107 ? -29.395 -3.978 -14.166 1.00 45.38 107 SER A C 1
ATOM 916 O O . SER A 1 107 ? -29.476 -5.019 -13.477 1.00 45.38 107 SER A O 1
#

Radius of gyration: 20.0 Å; chains: 1; bounding box: 68×23×43 Å

Foldseek 3Di:
DDPDDPDDDDPVVDDDDDLVQADDPPQWRHHPPFIHGDPVLLVVLVVLLVCCVVVVDDLVVNVVVLVVSCVVRVRGPCVVVNVVSVCSSPPDDPVVVVVVVVVVVVD

Sequence (107 aa):
MKKSLELELHPDKSRIIFLSRGIDFVGFRNFWRYKLVRKRNIRRMLKTIERYKKGEISKEKTLEIFQGWQAYAKWANTHESRKKLSSEINPPSLSERIKNRDFLNQS